Protein AF-A0A0D6KX58-F1 (afdb_monomer_lite)

Radius of gyration: 22.29 Å; chains: 1; bounding box: 62×28×26 Å

Sequence (63 aa):
MPQQQVFTSDRDDKDNLSIQFSPPVHYTPAEVEAGNKLVEVVNDPSLSEGEKKDAVWDILNNV

Structure (mmCIF, N/CA/C/O backbone):
data_AF-A0A0D6KX58-F1
#
_entry.id   AF-A0A0D6KX58-F1
#
loop_
_atom_site.group_PDB
_atom_site.id
_atom_site.type_symbol
_atom_site.label_atom_id
_atom_site.label_alt_id
_atom_site.label_c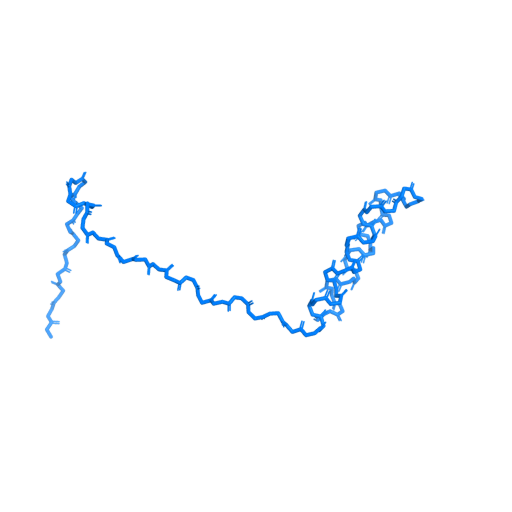omp_id
_atom_site.label_asym_id
_atom_site.label_entity_id
_atom_site.label_seq_id
_atom_site.pdbx_PDB_ins_code
_atom_site.Cartn_x
_atom_site.Cartn_y
_atom_site.Cartn_z
_atom_site.occupancy
_atom_site.B_iso_or_equiv
_atom_site.auth_seq_id
_atom_site.auth_comp_id
_atom_site.auth_asym_id
_atom_site.auth_atom_id
_atom_site.pdbx_PDB_model_num
ATOM 1 N N . MET A 1 1 ? 49.004 -11.926 -2.722 1.00 38.25 1 MET A N 1
ATOM 2 C CA . MET A 1 1 ? 49.592 -10.683 -2.177 1.00 38.25 1 MET A CA 1
ATOM 3 C C . MET A 1 1 ? 48.920 -10.404 -0.832 1.00 38.25 1 MET A C 1
ATOM 5 O O . MET A 1 1 ? 47.705 -10.569 -0.778 1.00 38.25 1 MET A O 1
ATOM 9 N N . PRO A 1 2 ? 49.679 -10.110 0.240 1.00 39.00 2 PRO A N 1
ATOM 10 C CA . PRO A 1 2 ? 49.172 -9.908 1.598 1.00 39.00 2 PRO A CA 1
ATOM 11 C C . PRO A 1 2 ? 48.598 -8.495 1.824 1.00 39.00 2 PRO A C 1
ATOM 13 O O . PRO A 1 2 ? 48.757 -7.608 0.993 1.00 39.00 2 PRO A O 1
ATOM 16 N N . GLN A 1 3 ? 47.893 -8.359 2.950 1.00 56.94 3 GLN A N 1
ATOM 17 C CA . GLN A 1 3 ? 47.032 -7.257 3.400 1.00 56.94 3 GLN A CA 1
ATOM 18 C C . GLN A 1 3 ? 47.751 -5.905 3.597 1.00 56.94 3 GLN A C 1
ATOM 20 O O . GLN A 1 3 ? 48.856 -5.870 4.131 1.00 56.94 3 GLN A O 1
ATOM 25 N N . GLN A 1 4 ? 47.071 -4.791 3.295 1.00 47.06 4 GLN A N 1
ATOM 26 C CA . GLN A 1 4 ? 47.397 -3.447 3.807 1.00 47.06 4 GLN A CA 1
ATOM 27 C C . GLN A 1 4 ? 46.123 -2.858 4.428 1.00 47.06 4 GLN A C 1
ATOM 29 O O . GLN A 1 4 ? 45.122 -2.680 3.746 1.00 47.06 4 GLN A O 1
ATOM 34 N N . GLN A 1 5 ? 46.015 -2.888 5.758 1.00 46.22 5 GLN A N 1
ATOM 35 C CA . GLN A 1 5 ? 46.369 -1.804 6.690 1.00 46.22 5 GLN A CA 1
ATOM 36 C C . GLN A 1 5 ? 45.579 -0.515 6.446 1.00 46.22 5 GLN A C 1
ATOM 38 O O . GLN A 1 5 ? 45.900 0.301 5.589 1.00 46.22 5 GLN A O 1
ATOM 43 N N . VAL A 1 6 ? 44.543 -0.374 7.274 1.00 52.91 6 VAL A N 1
ATOM 44 C CA . VAL A 1 6 ? 43.708 0.809 7.453 1.00 52.91 6 VAL A CA 1
ATOM 45 C C . VAL A 1 6 ? 44.568 1.932 8.031 1.00 52.91 6 VAL A C 1
ATOM 47 O O . VAL A 1 6 ? 45.089 1.801 9.136 1.00 52.91 6 VAL A O 1
ATOM 50 N N . PHE A 1 7 ? 44.680 3.040 7.302 1.00 43.53 7 PHE A N 1
ATOM 51 C CA . PHE A 1 7 ? 45.098 4.324 7.853 1.00 43.53 7 PHE A CA 1
ATOM 52 C C . PHE A 1 7 ? 43.892 5.262 7.830 1.00 43.53 7 PHE A C 1
ATOM 54 O O . PHE A 1 7 ? 43.466 5.727 6.778 1.00 43.53 7 PHE A O 1
ATOM 61 N N . THR A 1 8 ? 43.322 5.513 9.007 1.00 59.38 8 THR A N 1
ATOM 62 C CA . THR A 1 8 ? 42.418 6.637 9.253 1.00 59.38 8 THR A CA 1
ATOM 63 C C . THR A 1 8 ? 43.263 7.909 9.307 1.00 59.38 8 THR A C 1
ATOM 65 O O . THR A 1 8 ? 44.118 8.041 10.185 1.00 59.38 8 THR A O 1
ATOM 68 N N . SER A 1 9 ? 43.073 8.845 8.382 1.00 44.66 9 SER A N 1
ATOM 69 C CA . SER A 1 9 ? 43.631 10.197 8.501 1.00 44.66 9 SER A CA 1
ATOM 70 C C . SER A 1 9 ? 42.593 11.219 8.050 1.00 44.66 9 SER A C 1
ATOM 72 O O . SER A 1 9 ? 42.359 11.453 6.872 1.00 44.66 9 SER A O 1
ATOM 74 N N . ASP A 1 10 ? 41.979 11.787 9.081 1.00 51.22 10 ASP A N 1
ATOM 75 C CA . ASP A 1 10 ? 40.859 12.725 9.209 1.00 51.22 10 ASP A CA 1
ATOM 76 C C . ASP A 1 10 ? 41.064 14.106 8.534 1.00 51.22 10 ASP A C 1
ATOM 78 O O . ASP A 1 10 ? 40.490 15.100 8.968 1.00 51.22 10 ASP A O 1
ATOM 82 N N . ARG A 1 11 ? 41.926 14.240 7.511 1.00 47.00 11 ARG A N 1
ATOM 83 C CA . ARG A 1 11 ? 42.279 15.565 6.948 1.00 47.00 11 ARG A CA 1
ATOM 84 C C . ARG A 1 11 ? 42.409 15.690 5.428 1.00 47.00 11 ARG A C 1
ATOM 86 O O . ARG A 1 11 ? 42.533 16.823 4.967 1.00 47.00 11 ARG A O 1
ATOM 93 N N . ASP A 1 12 ? 42.276 14.608 4.661 1.00 47.72 12 ASP A N 1
ATOM 94 C CA . ASP A 1 12 ? 42.425 14.627 3.190 1.00 47.72 12 ASP A CA 1
ATOM 95 C C . ASP A 1 12 ? 41.135 14.260 2.415 1.00 47.72 12 ASP A C 1
ATOM 97 O O . ASP A 1 12 ? 41.163 14.022 1.212 1.00 47.72 12 ASP A O 1
ATOM 101 N N . ASP A 1 13 ? 39.964 14.294 3.062 1.00 49.31 13 ASP A N 1
ATOM 102 C CA . ASP A 1 13 ? 38.644 14.058 2.434 1.00 49.31 13 ASP A CA 1
ATOM 103 C C . ASP A 1 13 ? 38.108 15.264 1.622 1.00 49.31 13 ASP A C 1
ATOM 105 O O . ASP A 1 13 ? 36.901 15.436 1.454 1.00 49.31 13 ASP A O 1
ATOM 109 N N . LYS A 1 14 ? 38.978 16.147 1.105 1.00 52.62 14 LYS A N 1
ATOM 110 C CA . LYS A 1 14 ? 38.538 17.222 0.188 1.00 52.62 14 LYS A CA 1
ATOM 111 C C . LYS A 1 14 ? 38.423 16.775 -1.268 1.00 52.62 14 LYS A C 1
ATOM 113 O O . LYS A 1 14 ? 37.648 17.379 -2.003 1.00 52.62 14 LYS A O 1
ATOM 118 N N . ASP A 1 15 ? 39.125 15.711 -1.651 1.00 53.41 15 ASP A N 1
ATOM 119 C CA . ASP A 1 15 ? 39.178 15.233 -3.038 1.00 53.41 15 ASP A CA 1
ATOM 120 C C . ASP A 1 15 ? 38.581 13.827 -3.226 1.00 53.41 15 ASP A C 1
ATOM 122 O O . ASP A 1 15 ? 38.571 13.293 -4.336 1.00 53.41 15 ASP A O 1
ATOM 126 N N . ASN A 1 16 ? 38.006 13.229 -2.176 1.00 51.72 16 ASN A N 1
ATOM 127 C CA . ASN A 1 16 ? 37.294 11.957 -2.283 1.00 51.72 16 ASN A CA 1
ATOM 128 C C . ASN A 1 16 ? 35.844 12.175 -2.746 1.00 51.72 16 ASN A C 1
ATOM 130 O O . ASN A 1 16 ? 34.878 11.865 -2.050 1.00 51.72 16 ASN A O 1
ATOM 134 N N . LEU A 1 17 ? 35.687 12.681 -3.973 1.00 56.84 17 LEU A N 1
ATOM 135 C CA . LEU A 1 17 ? 34.429 12.674 -4.731 1.00 56.84 17 LEU A CA 1
ATOM 136 C C . LEU A 1 17 ? 34.074 11.251 -5.198 1.00 56.84 17 LEU A C 1
ATOM 138 O O . LEU A 1 17 ? 33.592 11.054 -6.315 1.00 56.84 17 LEU A O 1
ATOM 142 N N . SER A 1 18 ? 34.264 10.238 -4.348 1.00 58.19 18 SER A N 1
ATOM 143 C CA . SER A 1 18 ? 33.538 8.979 -4.494 1.00 58.19 18 SER A CA 1
ATOM 144 C C . SER A 1 18 ? 32.088 9.257 -4.113 1.00 58.19 18 SER A C 1
ATOM 146 O O . SER A 1 18 ? 31.605 8.845 -3.061 1.00 58.19 18 SER A O 1
ATOM 148 N N . ILE A 1 19 ? 31.398 10.016 -4.970 1.00 59.25 19 ILE A N 1
ATOM 149 C CA . ILE A 1 19 ? 29.949 10.108 -4.973 1.00 59.25 19 ILE A CA 1
ATOM 150 C C . ILE A 1 19 ? 29.499 8.664 -5.166 1.00 59.25 19 ILE A C 1
ATOM 152 O O . ILE A 1 19 ? 29.547 8.127 -6.274 1.00 59.25 19 ILE A O 1
ATOM 156 N N . GLN A 1 20 ? 29.116 8.005 -4.074 1.00 55.53 20 GLN A N 1
ATOM 157 C CA . GLN A 1 20 ? 28.293 6.815 -4.160 1.00 55.53 20 GLN A CA 1
ATOM 158 C C . GLN A 1 20 ? 26.976 7.286 -4.762 1.00 55.53 20 GLN A C 1
ATOM 160 O O . GLN A 1 20 ? 26.063 7.714 -4.056 1.00 55.53 20 GLN A O 1
ATOM 165 N N . PHE A 1 21 ? 26.900 7.267 -6.093 1.00 54.47 21 PHE A N 1
ATOM 166 C CA . PHE A 1 21 ? 25.631 7.318 -6.785 1.00 54.47 21 PHE A CA 1
ATOM 167 C C . PHE A 1 21 ? 24.876 6.085 -6.314 1.00 54.47 21 PHE A C 1
ATOM 169 O O . PHE A 1 21 ? 25.147 4.968 -6.754 1.00 54.47 21 PHE A O 1
ATOM 176 N N . SER A 1 22 ? 23.980 6.290 -5.349 1.00 61.53 22 SER A N 1
ATOM 177 C CA . SER A 1 22 ? 22.989 5.282 -5.018 1.00 61.53 22 SER A CA 1
ATOM 178 C C . SER A 1 22 ? 22.281 4.963 -6.334 1.00 61.53 22 SER A C 1
ATOM 180 O O . SER A 1 22 ? 21.841 5.904 -7.008 1.00 61.53 22 SER A O 1
ATOM 182 N N . PRO A 1 23 ? 22.253 3.693 -6.770 1.00 61.91 23 PRO A N 1
ATOM 183 C CA . PRO A 1 23 ? 21.572 3.349 -8.004 1.00 61.91 23 PRO A CA 1
ATOM 184 C C . PRO A 1 23 ? 20.129 3.864 -7.920 1.00 61.91 23 PRO A C 1
ATOM 186 O O . PRO A 1 23 ? 19.546 3.851 -6.830 1.00 61.91 23 PRO A O 1
ATOM 189 N N . PRO A 1 24 ? 19.562 4.368 -9.029 1.00 65.19 24 PRO A N 1
ATOM 190 C CA . PRO A 1 24 ? 18.187 4.837 -9.035 1.00 65.19 24 PRO A CA 1
ATOM 191 C C . PRO A 1 24 ? 17.281 3.729 -8.496 1.00 65.19 24 PRO A C 1
ATOM 193 O O . PRO A 1 24 ? 17.332 2.588 -8.955 1.00 65.19 24 PRO A O 1
ATOM 196 N N . VAL A 1 25 ? 16.485 4.064 -7.482 1.00 69.75 25 VAL A N 1
ATOM 197 C CA . VAL A 1 25 ? 15.508 3.139 -6.912 1.00 69.75 25 VAL A CA 1
ATOM 198 C C . VAL A 1 25 ? 14.426 2.941 -7.968 1.00 69.75 25 VAL A C 1
ATOM 200 O O . VAL A 1 25 ? 13.664 3.858 -8.273 1.00 69.75 25 VAL A O 1
ATOM 203 N N . HIS A 1 26 ? 14.409 1.763 -8.584 1.00 69.69 26 HIS A N 1
ATOM 204 C CA . HIS A 1 26 ? 13.370 1.382 -9.527 1.00 69.69 26 HIS A CA 1
ATOM 205 C C . HIS A 1 26 ? 12.203 0.799 -8.743 1.00 69.69 26 HIS A C 1
ATOM 207 O O . HIS A 1 26 ? 12.312 -0.304 -8.221 1.00 69.69 26 HIS A O 1
ATOM 213 N N . TYR A 1 27 ? 11.100 1.537 -8.681 1.00 74.31 27 TYR A N 1
ATOM 214 C CA . TYR A 1 27 ? 9.848 1.011 -8.156 1.00 74.31 27 TYR A CA 1
ATOM 215 C C . TYR A 1 27 ? 9.138 0.211 -9.245 1.00 74.31 27 TYR A C 1
ATOM 217 O O . TYR A 1 27 ? 8.997 0.660 -10.389 1.00 74.31 27 TYR A O 1
ATOM 225 N N . THR A 1 28 ? 8.674 -0.975 -8.888 1.00 84.44 28 THR A N 1
ATOM 226 C CA . THR A 1 28 ? 7.719 -1.732 -9.686 1.00 84.44 28 THR A CA 1
ATOM 227 C C . THR A 1 28 ? 6.365 -1.011 -9.705 1.00 84.44 28 THR A C 1
ATOM 229 O O . THR A 1 28 ? 6.042 -0.258 -8.782 1.00 84.44 28 THR A O 1
ATOM 232 N N . PRO A 1 29 ? 5.522 -1.241 -10.727 1.00 84.44 29 PRO A N 1
ATOM 233 C CA . PRO A 1 29 ? 4.164 -0.699 -10.739 1.00 84.44 29 PRO A CA 1
ATOM 234 C C . PRO A 1 29 ? 3.357 -1.059 -9.480 1.00 84.44 29 PRO A C 1
ATOM 236 O O . PRO A 1 29 ? 2.575 -0.239 -9.009 1.00 84.44 29 PRO A O 1
ATOM 239 N N . ALA A 1 30 ? 3.589 -2.250 -8.914 1.00 82.75 30 ALA A N 1
ATOM 240 C CA . ALA A 1 30 ? 2.958 -2.705 -7.677 1.00 82.75 30 ALA A CA 1
ATOM 241 C C . ALA A 1 30 ? 3.395 -1.874 -6.459 1.00 82.75 30 ALA A C 1
ATOM 243 O O . ALA A 1 30 ? 2.550 -1.436 -5.683 1.00 82.75 30 ALA A O 1
ATOM 244 N N . GLU A 1 31 ? 4.692 -1.574 -6.327 1.00 83.06 31 GLU A N 1
ATOM 245 C CA . GLU A 1 31 ? 5.212 -0.722 -5.247 1.00 83.06 31 GLU A CA 1
ATOM 246 C C . GLU A 1 31 ? 4.699 0.721 -5.350 1.00 83.06 31 GLU A C 1
ATOM 248 O O . GLU A 1 31 ? 4.390 1.342 -4.332 1.00 83.06 31 GLU A O 1
ATOM 253 N N . VAL A 1 32 ? 4.552 1.253 -6.569 1.00 85.88 32 VAL A N 1
ATOM 254 C CA . VAL A 1 32 ? 3.954 2.584 -6.783 1.00 85.88 32 VAL A CA 1
ATOM 255 C C . VAL A 1 32 ? 2.475 2.588 -6.384 1.00 85.88 32 VAL A C 1
ATOM 257 O O . VAL A 1 32 ? 2.017 3.520 -5.721 1.00 85.88 32 VAL A O 1
ATOM 260 N N . GLU A 1 33 ? 1.723 1.548 -6.750 1.00 86.25 33 GLU A N 1
ATOM 261 C CA . GLU A 1 33 ? 0.313 1.414 -6.373 1.00 86.25 33 GLU A CA 1
ATOM 262 C C . GLU A 1 33 ? 0.140 1.279 -4.853 1.00 86.25 33 GLU A C 1
ATOM 264 O O . GLU A 1 33 ? -0.710 1.951 -4.265 1.00 86.25 33 GLU A O 1
ATOM 269 N N . ALA A 1 34 ? 0.976 0.470 -4.202 1.00 87.25 34 ALA A N 1
ATOM 270 C CA . ALA A 1 34 ? 0.979 0.331 -2.751 1.00 87.25 34 ALA A CA 1
ATOM 271 C C . ALA A 1 34 ? 1.332 1.647 -2.050 1.00 87.25 34 ALA A C 1
ATOM 273 O O . ALA A 1 34 ? 0.659 2.025 -1.092 1.00 87.25 34 ALA A O 1
ATOM 274 N N . GLY A 1 35 ? 2.313 2.393 -2.566 1.00 87.38 35 GLY A N 1
ATOM 275 C CA . GLY A 1 35 ? 2.647 3.730 -2.077 1.00 87.38 35 GLY A CA 1
ATOM 276 C C . GLY A 1 35 ? 1.452 4.686 -2.114 1.00 87.38 35 GLY A C 1
ATOM 277 O O . GLY A 1 35 ? 1.185 5.373 -1.128 1.00 87.38 35 GLY A O 1
ATOM 278 N N . ASN A 1 36 ? 0.681 4.680 -3.205 1.00 89.19 36 ASN A N 1
ATOM 279 C CA . ASN A 1 36 ? -0.526 5.503 -3.316 1.00 89.19 36 ASN A CA 1
ATOM 280 C C . ASN A 1 36 ? -1.594 5.094 -2.288 1.00 89.19 36 ASN A C 1
ATOM 282 O O . ASN A 1 36 ? -2.105 5.956 -1.572 1.00 89.19 36 ASN A O 1
ATOM 286 N N . LYS A 1 37 ? -1.858 3.789 -2.135 1.00 89.31 37 LYS A N 1
ATOM 287 C CA . LYS A 1 37 ? -2.825 3.271 -1.148 1.00 89.31 37 LYS A CA 1
ATOM 288 C C . LYS A 1 37 ? -2.428 3.613 0.291 1.00 89.31 37 LYS A C 1
ATOM 290 O O . LYS A 1 37 ? -3.281 3.963 1.103 1.00 89.31 37 LYS A O 1
ATOM 295 N N . LEU A 1 38 ? -1.132 3.560 0.614 1.00 91.38 38 LEU A N 1
ATOM 296 C CA . LEU A 1 38 ? -0.621 3.949 1.933 1.00 91.38 38 LEU A CA 1
ATOM 297 C C . LEU A 1 38 ? -0.899 5.424 2.233 1.00 91.38 38 LEU A C 1
ATOM 299 O O . LEU A 1 38 ? -1.309 5.764 3.344 1.00 91.38 38 LEU A O 1
ATOM 303 N N . VAL A 1 39 ? -0.706 6.300 1.244 1.00 91.06 39 VAL A N 1
ATOM 304 C CA . VAL A 1 39 ? -0.998 7.733 1.384 1.00 91.06 39 VAL A CA 1
ATOM 305 C C . VAL A 1 39 ? -2.490 7.962 1.631 1.00 91.06 39 VAL A C 1
ATOM 307 O O . VAL A 1 39 ? -2.830 8.779 2.488 1.00 91.06 39 VAL A O 1
ATOM 310 N N . GLU A 1 40 ? -3.372 7.238 0.941 1.00 91.44 40 GLU A N 1
ATOM 311 C CA . GLU A 1 40 ? -4.823 7.331 1.152 1.00 91.44 40 GLU A CA 1
ATOM 312 C C . GLU A 1 40 ? -5.215 6.920 2.578 1.00 91.44 40 GLU A C 1
ATOM 314 O O . GLU A 1 40 ? -5.861 7.694 3.283 1.00 91.44 40 GLU A O 1
ATOM 319 N N . VAL A 1 41 ? -4.744 5.761 3.048 1.00 90.94 41 VAL A N 1
ATOM 320 C CA . VAL A 1 41 ? -5.057 5.236 4.391 1.00 90.94 41 VAL A CA 1
ATOM 321 C C . VAL A 1 41 ? -4.544 6.151 5.505 1.00 90.94 41 VAL A C 1
ATOM 323 O O . VAL A 1 41 ? -5.253 6.422 6.477 1.00 90.94 41 VAL A O 1
ATOM 326 N N . VAL A 1 42 ? -3.310 6.652 5.387 1.00 87.69 42 VAL A N 1
ATOM 327 C CA . VAL A 1 42 ? -2.715 7.522 6.416 1.00 87.69 42 VAL A CA 1
ATOM 328 C C . VAL A 1 42 ? -3.471 8.846 6.518 1.00 87.69 42 VAL A C 1
ATOM 330 O O . VAL A 1 42 ? -3.708 9.327 7.633 1.00 87.69 42 VAL A O 1
ATOM 333 N N . ASN A 1 43 ? -3.882 9.412 5.381 1.00 89.44 43 ASN A N 1
ATOM 334 C CA . ASN A 1 43 ? -4.581 10.694 5.333 1.00 89.44 43 ASN A CA 1
ATOM 335 C C . ASN A 1 43 ? -6.094 10.589 5.545 1.00 89.44 43 ASN A C 1
ATOM 337 O O . ASN A 1 43 ? -6.729 11.629 5.710 1.00 89.44 43 ASN A O 1
ATOM 341 N N . ASP A 1 44 ? -6.675 9.387 5.588 1.00 89.00 44 ASP A N 1
ATOM 342 C CA . ASP A 1 44 ? -8.107 9.218 5.833 1.00 89.00 44 ASP A CA 1
ATOM 343 C C . ASP A 1 44 ? -8.469 9.684 7.260 1.00 89.00 44 ASP A C 1
ATOM 345 O O . ASP A 1 44 ? -7.990 9.107 8.245 1.00 89.00 44 ASP A O 1
ATOM 349 N N . PRO A 1 45 ? -9.284 10.742 7.422 1.00 88.94 45 PRO A N 1
ATOM 350 C CA . PRO A 1 45 ? -9.702 11.221 8.737 1.00 88.94 45 PRO A CA 1
ATOM 351 C C . PRO A 1 45 ? -10.788 10.343 9.380 1.00 88.94 45 PRO A C 1
ATOM 353 O O . PRO A 1 45 ? -11.104 10.534 10.553 1.00 88.94 45 PRO A O 1
ATOM 356 N N . SER A 1 46 ? -11.369 9.409 8.626 1.00 90.62 46 SER A N 1
ATOM 357 C CA . SER A 1 46 ? -12.464 8.530 9.052 1.00 90.62 46 SER A CA 1
ATOM 358 C C . SER A 1 46 ? -11.960 7.264 9.740 1.00 90.62 46 SER A C 1
ATOM 360 O O . SER A 1 46 ? -12.705 6.652 10.501 1.00 90.62 46 SER A O 1
ATOM 362 N N . LEU A 1 47 ? -10.707 6.874 9.482 1.00 87.12 47 LEU A N 1
ATOM 363 C CA . LEU A 1 47 ? -10.094 5.676 10.049 1.00 87.12 47 LEU A CA 1
ATOM 364 C C . LEU A 1 47 ? -9.468 5.965 11.414 1.00 87.12 47 LEU A C 1
ATOM 366 O O . LEU A 1 47 ? -8.712 6.929 11.591 1.00 87.12 47 LEU A O 1
ATOM 370 N N . SER A 1 48 ? -9.721 5.076 12.370 1.00 91.06 48 SER A N 1
ATOM 371 C CA . SER A 1 48 ? -8.999 5.071 13.641 1.00 91.06 48 SER A CA 1
ATOM 372 C C . SER A 1 48 ? -7.543 4.623 13.457 1.00 91.06 48 SER A C 1
ATOM 374 O O . SER A 1 48 ? -7.179 3.979 12.475 1.00 91.06 48 SER A O 1
ATOM 376 N N . GLU A 1 49 ? -6.673 4.933 14.423 1.00 87.12 49 GLU A N 1
ATOM 377 C CA . GLU A 1 49 ? -5.254 4.550 14.346 1.00 87.12 49 GLU A CA 1
ATOM 378 C C . GLU A 1 49 ? -5.048 3.023 14.258 1.00 87.12 49 GLU A C 1
ATOM 380 O O . GLU A 1 49 ? -4.097 2.567 13.627 1.00 87.12 49 GLU A O 1
ATOM 385 N N . GLY A 1 50 ? -5.948 2.234 14.859 1.00 89.38 50 GLY A N 1
ATOM 386 C CA . GLY A 1 50 ? -5.940 0.772 14.749 1.00 89.38 50 GLY A CA 1
ATOM 387 C C . GLY A 1 50 ? -6.246 0.302 13.327 1.00 89.38 50 GLY A C 1
ATOM 388 O O . GLY A 1 50 ? -5.465 -0.444 12.750 1.00 89.38 50 GLY A O 1
ATOM 389 N N . GLU A 1 51 ? -7.311 0.829 12.721 1.00 90.06 51 GLU A N 1
ATOM 390 C CA . GLU A 1 51 ? -7.698 0.487 11.345 1.00 90.06 51 GLU A CA 1
ATOM 391 C C . GLU A 1 51 ? -6.642 0.917 10.324 1.00 90.06 51 GLU A C 1
ATOM 393 O O . GLU A 1 51 ? -6.370 0.191 9.369 1.00 90.06 51 GLU A O 1
ATOM 398 N N . LYS A 1 52 ? -5.981 2.059 10.552 1.00 90.44 52 LYS A N 1
ATOM 399 C CA . LYS A 1 52 ? -4.843 2.487 9.728 1.00 90.44 52 LYS A CA 1
ATOM 400 C C . LYS A 1 52 ? -3.684 1.501 9.807 1.00 90.44 52 LYS A C 1
ATOM 402 O O . LYS A 1 52 ? -3.072 1.214 8.785 1.00 90.44 52 LYS A O 1
ATOM 407 N N . LYS A 1 53 ? -3.373 0.980 10.997 1.00 89.88 53 LYS A N 1
ATOM 408 C CA . LYS A 1 53 ? -2.292 0.000 11.184 1.00 89.88 53 LYS A CA 1
ATOM 409 C C . LYS A 1 53 ? -2.593 -1.313 10.468 1.00 89.88 53 LYS A C 1
ATOM 411 O O . LYS A 1 53 ? -1.714 -1.799 9.762 1.00 89.88 53 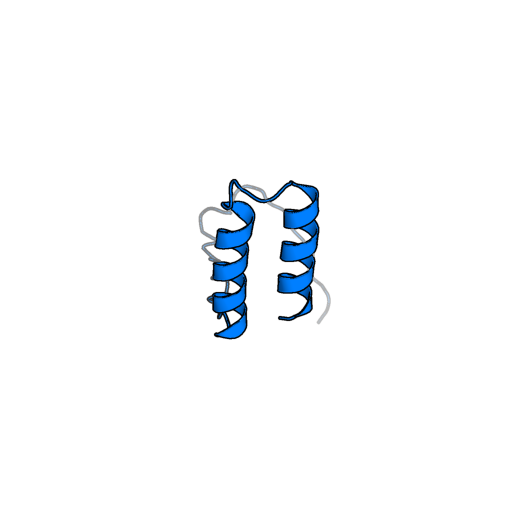LYS A O 1
ATOM 416 N N . ASP A 1 54 ? -3.808 -1.839 10.605 1.00 91.38 54 ASP A N 1
ATOM 417 C CA . ASP A 1 54 ? -4.230 -3.057 9.902 1.00 91.38 54 ASP A CA 1
ATOM 418 C C . ASP A 1 54 ? -4.212 -2.868 8.378 1.00 91.3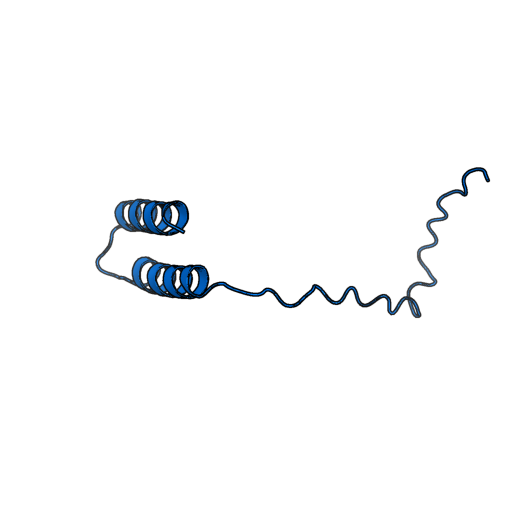8 54 ASP A C 1
ATOM 420 O O . ASP A 1 54 ? -3.647 -3.691 7.661 1.00 91.38 54 ASP A O 1
ATOM 424 N N . ALA A 1 55 ? -4.738 -1.748 7.875 1.00 90.00 55 ALA A N 1
ATOM 425 C CA . ALA A 1 55 ? -4.745 -1.458 6.442 1.00 90.00 55 ALA A CA 1
ATOM 426 C C . ALA A 1 55 ? -3.328 -1.261 5.870 1.00 90.00 55 ALA A C 1
ATOM 428 O O . ALA A 1 55 ? -3.014 -1.785 4.804 1.00 90.00 55 ALA A O 1
ATOM 429 N N . VAL A 1 56 ? -2.442 -0.557 6.584 1.00 89.94 56 VAL A N 1
ATOM 430 C CA . VAL A 1 56 ? -1.026 -0.418 6.198 1.00 89.94 56 VAL A CA 1
ATOM 431 C C . VAL A 1 56 ? -0.323 -1.77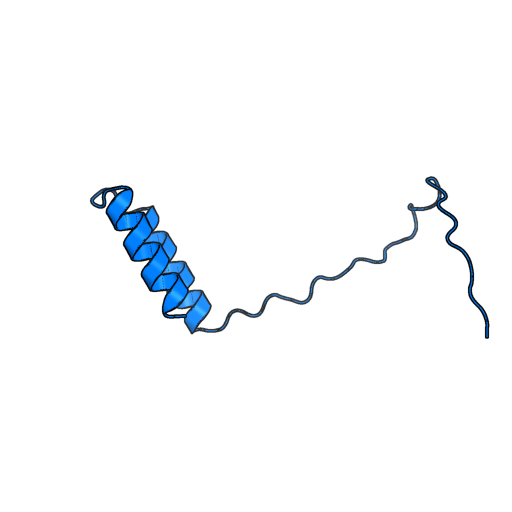6 6.192 1.00 89.94 56 VAL A C 1
ATOM 433 O O . VAL A 1 56 ? 0.442 -2.064 5.272 1.00 89.94 56 VAL A O 1
ATOM 436 N N . TRP A 1 57 ? -0.583 -2.615 7.197 1.00 91.56 57 TRP A N 1
ATOM 437 C CA . TRP A 1 57 ? -0.012 -3.957 7.280 1.00 91.56 57 TRP A CA 1
ATOM 438 C C . TRP A 1 57 ? -0.461 -4.842 6.114 1.00 91.56 57 TRP A C 1
ATOM 440 O O . TRP A 1 57 ? 0.374 -5.529 5.525 1.00 91.56 57 TRP A O 1
ATOM 450 N N . ASP A 1 58 ? -1.742 -4.803 5.750 1.00 91.75 58 ASP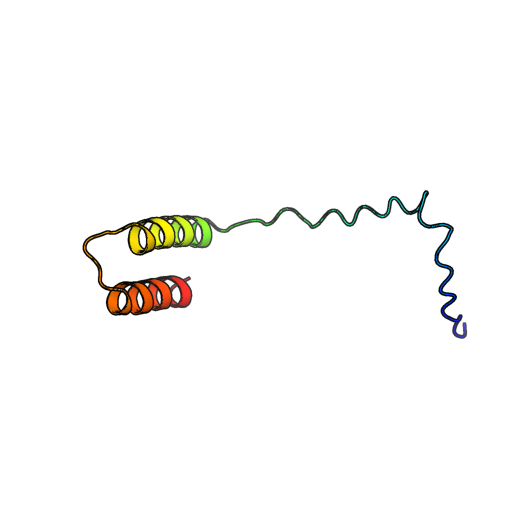 A N 1
ATOM 451 C CA . ASP A 1 58 ? -2.277 -5.561 4.616 1.00 91.75 58 ASP A CA 1
ATOM 452 C C . ASP A 1 58 ? -1.664 -5.102 3.286 1.00 91.75 58 ASP A C 1
ATOM 454 O O . ASP A 1 58 ? -1.177 -5.928 2.515 1.00 91.75 58 ASP A O 1
ATOM 458 N N . ILE A 1 59 ? -1.575 -3.783 3.064 1.00 88.06 59 ILE A N 1
ATOM 459 C CA . ILE A 1 59 ? -0.957 -3.214 1.857 1.00 88.06 59 ILE A CA 1
ATOM 460 C C . ILE A 1 59 ? 0.504 -3.654 1.730 1.00 88.06 59 ILE A C 1
ATOM 462 O O . ILE A 1 59 ? 0.922 -4.031 0.644 1.00 88.06 59 ILE A O 1
ATOM 466 N N . LEU A 1 60 ? 1.279 -3.636 2.817 1.00 85.75 60 LEU A N 1
ATOM 467 C CA . LEU A 1 60 ? 2.697 -4.010 2.779 1.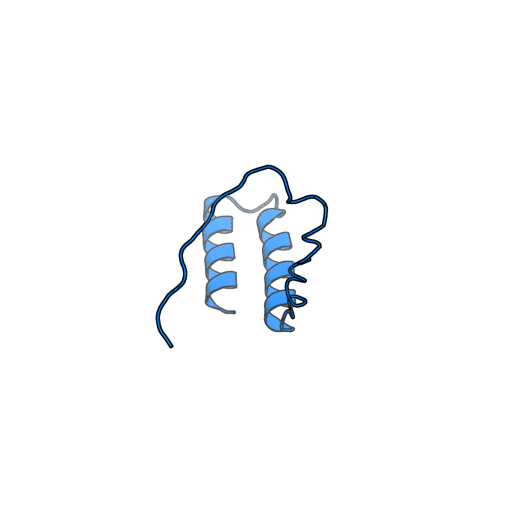00 85.75 60 LEU A CA 1
ATOM 468 C C . LEU A 1 60 ? 2.933 -5.521 2.629 1.00 85.75 60 LEU A C 1
ATOM 470 O O . LEU A 1 60 ? 3.964 -5.906 2.087 1.00 85.75 60 LEU A O 1
ATOM 474 N N . ASN A 1 61 ? 2.020 -6.373 3.108 1.00 86.62 61 ASN A N 1
ATOM 475 C CA . ASN A 1 61 ? 2.149 -7.832 2.980 1.00 86.62 61 ASN A CA 1
ATOM 476 C C . ASN A 1 61 ? 1.587 -8.389 1.663 1.00 86.62 61 ASN A C 1
ATOM 478 O O . ASN A 1 61 ? 1.872 -9.538 1.331 1.00 86.62 61 ASN A O 1
ATOM 482 N N . ASN A 1 62 ? 0.796 -7.602 0.929 1.00 74.38 62 ASN A N 1
ATOM 483 C CA . ASN A 1 62 ? 0.250 -7.963 -0.383 1.00 74.38 62 ASN A CA 1
ATOM 484 C C . ASN A 1 62 ? 1.062 -7.398 -1.572 1.00 74.38 62 ASN A C 1
ATOM 486 O O . ASN A 1 62 ? 0.596 -7.488 -2.710 1.00 74.38 62 ASN A O 1
ATOM 490 N N . VAL A 1 63 ? 2.246 -6.818 -1.323 1.00 63.81 63 VAL A N 1
ATOM 491 C CA . VAL A 1 63 ? 3.196 -6.313 -2.343 1.00 63.81 63 VAL A CA 1
ATOM 492 C C . VAL A 1 63 ? 4.227 -7.364 -2.723 1.00 63.81 63 VAL A C 1
ATOM 494 O O . VAL A 1 63 ? 4.768 -8.025 -1.810 1.00 63.81 63 VAL A O 1
#

Secondary structure (DSSP, 8-state):
---------TT-TTS------PPP----HHHHHHHHHHHHHHH-TTS-HHHHHHHHHHHHH--

Foldseek 3Di:
DDDDDDDDDPPPVPPPPPPPPPPPDDDDPLNVVLVVQLVCLVPDPPDDPVRNVVSNVVSVVVD

pLDDT: mean 73.28, std 17.84, range [38.25, 91.75]